Protein AF-A0A0F8YMP9-F1 (afdb_monomer)

pLDDT: mean 87.29, std 9.07, range [55.09, 97.25]

Foldseek 3Di:
DDDVVVVCVVCVVVVHRDDDDDDDQLDFDDDPVDGHDPQHLEAEEAQAQLDAA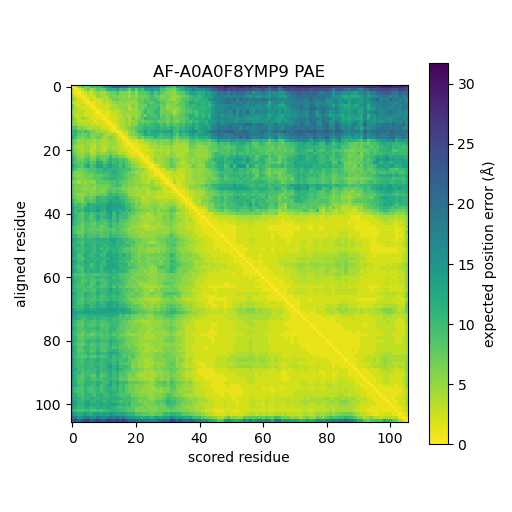VCDPVQNSPSSPSGHYDHDDVRVVVVVVVSVVVNRNYYDYHHHDDPVRDRDDD

Mean predicted aligned error: 6.9 Å

Secondary structure (DSSP, 8-state):
--HHHHHHHHHHHHS---------SSS--B-SS-B--SS-SEEEEESSTT--SS--TTTTTHHHHTSEE--SHHHHHHHHHHHHTTT--EEEEE----TTS-----

Organism: NCBI:txid412755

Structure (mmCIF, N/CA/C/O backbone):
data_AF-A0A0F8YMP9-F1
#
_entry.id   AF-A0A0F8YMP9-F1
#
loop_
_atom_site.group_PDB
_atom_site.id
_atom_site.type_symbol
_atom_site.label_atom_id
_atom_site.label_alt_id
_atom_site.label_comp_id
_atom_site.label_asym_id
_atom_site.label_entity_id
_atom_site.label_seq_id
_atom_site.pdbx_PDB_ins_code
_atom_site.Cartn_x
_atom_site.Cartn_y
_atom_site.Cartn_z
_atom_site.occupancy
_atom_site.B_iso_or_equiv
_atom_site.auth_seq_id
_atom_site.auth_comp_id
_atom_site.auth_asym_id
_atom_site.auth_atom_id
_atom_site.pdbx_PDB_model_num
ATOM 1 N N . MET A 1 1 ? 5.447 -0.600 -32.861 1.00 55.09 1 MET A N 1
ATOM 2 C CA . MET A 1 1 ? 6.793 -0.653 -32.255 1.00 55.09 1 MET A CA 1
ATOM 3 C C . MET A 1 1 ? 6.616 -0.251 -30.805 1.00 55.09 1 MET A C 1
ATOM 5 O O . MET A 1 1 ? 6.316 0.909 -30.575 1.00 55.09 1 MET A O 1
ATOM 9 N N . GLY A 1 2 ? 6.610 -1.208 -29.875 1.00 67.62 2 GLY A N 1
ATOM 10 C CA . GLY A 1 2 ? 6.247 -0.932 -28.485 1.00 67.62 2 GLY A CA 1
ATOM 11 C C . GLY A 1 2 ? 7.414 -0.508 -27.601 1.00 67.62 2 GLY A C 1
ATOM 12 O O . GLY A 1 2 ? 8.541 -0.297 -28.062 1.00 67.62 2 GLY A O 1
ATOM 13 N N . ILE A 1 3 ? 7.116 -0.395 -26.305 1.00 74.12 3 ILE A N 1
ATOM 14 C CA . ILE A 1 3 ? 7.957 0.275 -25.307 1.00 74.12 3 ILE A CA 1
ATOM 15 C C . ILE A 1 3 ? 9.365 -0.332 -25.237 1.00 74.12 3 ILE A C 1
ATOM 17 O O . ILE A 1 3 ? 10.349 0.403 -25.190 1.00 74.12 3 ILE A O 1
ATOM 21 N N . LEU A 1 4 ? 9.501 -1.661 -25.330 1.00 74.62 4 LEU A N 1
ATOM 22 C CA . LEU A 1 4 ? 10.810 -2.321 -25.279 1.00 74.62 4 LEU A CA 1
ATOM 23 C C . LEU A 1 4 ? 11.694 -1.926 -26.471 1.00 74.62 4 LEU A C 1
ATOM 25 O O . LEU A 1 4 ? 12.865 -1.608 -26.278 1.00 74.62 4 LEU A O 1
ATOM 29 N N . GLY A 1 5 ? 11.130 -1.861 -27.681 1.00 74.88 5 GLY A N 1
ATOM 30 C CA . GLY A 1 5 ? 11.879 -1.545 -28.901 1.00 74.88 5 GLY A CA 1
ATOM 31 C C . GLY A 1 5 ? 12.406 -0.108 -28.943 1.00 74.88 5 GLY A C 1
ATOM 32 O O . GLY A 1 5 ? 13.509 0.136 -29.435 1.00 74.88 5 GLY A O 1
ATOM 33 N N . GLU A 1 6 ? 11.654 0.852 -28.401 1.00 75.12 6 GLU A N 1
ATOM 34 C CA . GLU A 1 6 ? 12.127 2.235 -28.264 1.00 75.12 6 GLU A CA 1
ATOM 35 C C . GLU A 1 6 ? 13.203 2.363 -27.182 1.00 75.12 6 GLU A C 1
ATOM 37 O O . GLU A 1 6 ? 14.222 3.027 -27.391 1.00 75.12 6 GLU A O 1
ATOM 42 N N . THR A 1 7 ? 13.020 1.678 -26.048 1.00 75.31 7 THR A N 1
ATOM 43 C CA . THR A 1 7 ? 13.967 1.761 -24.928 1.00 75.31 7 THR A CA 1
ATOM 44 C C . THR A 1 7 ? 15.316 1.122 -25.284 1.00 75.31 7 THR A C 1
ATOM 46 O O . THR A 1 7 ? 16.363 1.688 -24.959 1.00 75.31 7 THR A O 1
ATOM 49 N N . SER A 1 8 ? 15.317 0.008 -26.030 1.00 78.50 8 SER A N 1
ATOM 50 C CA . SER A 1 8 ? 16.533 -0.631 -26.559 1.00 78.50 8 SER A CA 1
ATOM 51 C C . SER A 1 8 ? 17.353 0.308 -27.444 1.00 78.50 8 SER A C 1
ATOM 53 O O . SER A 1 8 ? 18.558 0.437 -27.237 1.00 78.50 8 SER A O 1
ATOM 55 N N . ARG A 1 9 ? 16.710 1.061 -28.351 1.00 79.94 9 ARG A N 1
ATOM 56 C CA . ARG A 1 9 ? 17.403 2.040 -29.214 1.00 79.94 9 ARG A CA 1
ATOM 57 C C . ARG A 1 9 ? 18.099 3.148 -28.420 1.00 79.94 9 ARG A C 1
ATOM 59 O O . ARG A 1 9 ? 19.147 3.644 -28.832 1.00 79.94 9 ARG A O 1
ATOM 66 N N . ILE A 1 10 ? 17.509 3.580 -27.305 1.00 79.75 10 ILE A N 1
ATOM 67 C CA . ILE A 1 10 ? 18.093 4.618 -26.441 1.00 79.75 10 ILE A CA 1
ATOM 68 C C . ILE A 1 10 ? 19.280 4.057 -25.645 1.00 79.75 10 ILE A C 1
ATOM 70 O O . ILE A 1 10 ? 20.309 4.722 -25.525 1.00 79.75 10 ILE A O 1
ATOM 74 N N . SER A 1 11 ? 19.149 2.835 -25.125 1.00 81.75 11 SER A N 1
ATOM 75 C CA . SER A 1 11 ? 20.202 2.117 -24.397 1.00 81.75 11 SER A CA 1
ATOM 76 C C . SER A 1 11 ? 21.432 1.852 -25.276 1.00 81.75 11 SER A C 1
ATOM 78 O O . SER A 1 11 ? 22.550 2.175 -24.873 1.00 81.75 11 SER A O 1
ATOM 80 N N . GLU A 1 12 ? 21.235 1.398 -26.517 1.00 81.06 12 GLU A N 1
ATOM 81 C CA . GLU A 1 12 ? 22.314 1.170 -2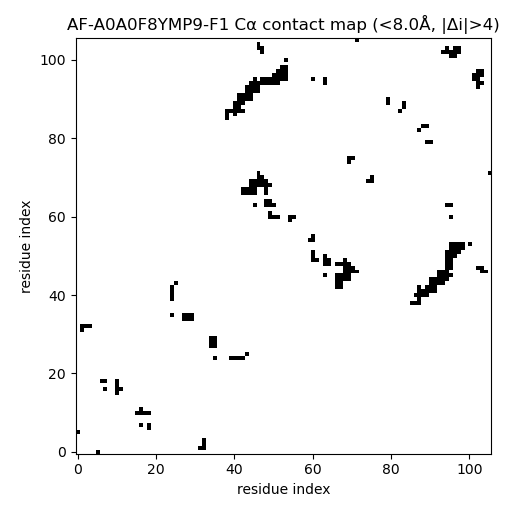7.491 1.00 81.06 12 GLU A CA 1
ATOM 82 C C . GLU A 1 12 ? 23.142 2.431 -27.762 1.00 81.06 12 GLU A C 1
ATOM 84 O O . GLU A 1 12 ? 24.370 2.372 -27.791 1.00 81.06 12 GLU A O 1
ATOM 89 N N . LYS A 1 13 ? 22.490 3.596 -27.877 1.00 81.38 13 LYS A N 1
ATOM 90 C CA . LYS A 1 13 ? 23.175 4.888 -28.058 1.00 81.38 13 LYS A CA 1
ATOM 91 C C . LYS A 1 13 ? 23.993 5.327 -26.840 1.00 81.38 13 LYS A C 1
ATOM 93 O O . LYS A 1 13 ? 24.905 6.133 -26.991 1.00 81.38 13 LYS A O 1
ATOM 98 N N . ARG A 1 14 ? 23.653 4.849 -25.639 1.00 81.50 14 ARG A N 1
ATOM 99 C CA . ARG A 1 14 ? 24.304 5.226 -24.371 1.00 81.50 14 ARG A CA 1
ATOM 100 C C . ARG A 1 14 ? 25.416 4.267 -23.938 1.00 81.50 14 ARG A C 1
ATOM 102 O O . ARG A 1 14 ? 26.150 4.595 -23.013 1.00 81.50 14 ARG A O 1
ATOM 109 N N . GLY A 1 15 ? 25.542 3.100 -24.572 1.00 81.50 15 GLY A N 1
ATOM 110 C CA . GLY A 1 15 ? 26.585 2.111 -24.276 1.00 81.50 15 GLY A CA 1
ATOM 111 C C . GLY A 1 15 ? 26.317 1.200 -23.066 1.00 81.50 15 GLY A C 1
ATOM 112 O O . GLY A 1 15 ? 26.990 0.179 -22.940 1.00 81.50 15 GLY A O 1
ATOM 113 N N . ASP A 1 16 ? 25.321 1.491 -22.216 1.00 80.25 16 ASP A N 1
ATOM 114 C CA . ASP A 1 16 ? 24.817 0.543 -21.204 1.00 80.25 16 ASP A CA 1
ATOM 115 C C . ASP A 1 16 ? 23.637 -0.237 -21.785 1.00 80.25 16 ASP A C 1
ATOM 117 O O . ASP A 1 16 ? 22.621 0.356 -22.144 1.00 80.25 16 ASP A O 1
ATOM 121 N N . LYS A 1 17 ? 23.770 -1.565 -21.861 1.00 79.44 17 LYS A N 1
ATOM 122 C CA . LYS A 1 17 ? 22.760 -2.489 -22.405 1.00 79.44 17 LYS A CA 1
ATOM 123 C C . LYS A 1 17 ? 21.662 -2.864 -21.403 1.00 79.44 17 LYS A C 1
ATOM 125 O O . LYS A 1 17 ? 20.740 -3.595 -21.759 1.00 79.44 17 LYS A O 1
ATOM 130 N N . ARG A 1 18 ? 21.764 -2.440 -20.139 1.00 82.38 18 ARG A N 1
ATOM 131 C CA . ARG A 1 18 ? 20.771 -2.759 -19.104 1.00 82.38 18 ARG A CA 1
ATOM 132 C C . ARG A 1 18 ? 19.680 -1.701 -19.071 1.00 82.38 18 ARG A C 1
ATOM 134 O O . ARG A 1 18 ? 19.954 -0.505 -19.034 1.00 82.38 18 ARG A O 1
ATOM 141 N N . ILE A 1 19 ? 18.436 -2.161 -19.012 1.00 78.56 19 ILE A N 1
ATOM 142 C CA . ILE A 1 19 ? 17.254 -1.310 -18.912 1.00 78.56 19 ILE A CA 1
ATOM 143 C C . ILE A 1 19 ? 16.406 -1.822 -17.753 1.00 78.56 19 ILE A C 1
ATOM 145 O O . ILE A 1 19 ? 16.075 -3.005 -17.695 1.00 78.56 19 ILE A O 1
ATOM 149 N N . TYR A 1 20 ? 16.065 -0.927 -16.829 1.00 79.94 20 TYR A N 1
ATOM 150 C CA . TYR A 1 20 ? 15.211 -1.234 -15.687 1.00 79.94 20 TYR A CA 1
ATOM 151 C C . TYR A 1 20 ? 13.819 -0.661 -15.926 1.00 79.94 20 TYR A C 1
ATOM 153 O O . TYR A 1 20 ? 13.667 0.539 -16.151 1.00 79.94 20 TYR A O 1
ATOM 161 N N . PHE A 1 21 ? 12.805 -1.518 -15.846 1.00 77.19 21 PHE A N 1
ATOM 162 C CA . PHE A 1 21 ? 11.406 -1.120 -15.954 1.00 77.19 21 PHE A CA 1
ATOM 163 C C . PHE A 1 21 ? 10.759 -1.131 -14.570 1.00 77.19 21 PHE A C 1
ATOM 165 O O . PHE A 1 21 ? 10.759 -2.150 -13.876 1.00 77.19 21 PHE A O 1
ATOM 172 N N . PHE A 1 22 ? 10.193 0.009 -14.177 1.00 77.38 22 PHE A N 1
ATOM 173 C CA . PHE A 1 22 ? 9.471 0.180 -12.917 1.00 77.38 22 PHE A CA 1
ATOM 174 C C . PHE A 1 22 ? 7.988 0.287 -13.217 1.00 77.38 22 PHE A C 1
ATOM 176 O O . PHE A 1 22 ? 7.432 1.375 -13.346 1.00 77.38 22 PHE A O 1
ATOM 183 N N . ALA A 1 23 ? 7.359 -0.864 -13.394 1.00 75.56 23 ALA A N 1
ATOM 184 C CA . ALA A 1 23 ? 5.969 -0.905 -13.788 1.00 75.56 23 ALA A CA 1
ATOM 185 C C . ALA A 1 23 ? 5.062 -1.115 -12.559 1.00 75.56 23 ALA A C 1
ATOM 187 O O . ALA A 1 23 ? 5.339 -1.997 -11.738 1.00 75.56 23 ALA A O 1
ATOM 188 N N . PRO A 1 24 ? 3.995 -0.311 -12.399 1.00 72.06 24 PRO A N 1
ATOM 189 C CA . PRO A 1 24 ? 3.150 -0.355 -11.212 1.00 72.06 24 PRO A CA 1
ATOM 190 C C . PRO A 1 24 ? 2.415 -1.694 -11.109 1.00 72.06 24 PRO A C 1
ATOM 192 O O . PRO A 1 24 ? 1.924 -2.233 -12.099 1.00 72.06 24 PRO A O 1
ATOM 195 N N . THR A 1 25 ? 2.315 -2.230 -9.895 1.00 69.62 25 THR A N 1
ATOM 196 C CA . THR A 1 25 ? 1.651 -3.516 -9.630 1.00 69.62 25 THR A CA 1
ATOM 197 C C . THR A 1 25 ? 0.162 -3.382 -9.316 1.00 69.62 25 THR A C 1
ATOM 199 O O . THR A 1 25 ? -0.556 -4.373 -9.367 1.00 69.62 25 THR A O 1
ATOM 202 N N . ILE A 1 26 ? -0.310 -2.170 -9.009 1.00 69.00 26 ILE A N 1
ATOM 203 C CA . ILE A 1 26 ? -1.694 -1.910 -8.580 1.00 69.00 26 ILE A CA 1
ATOM 204 C C . ILE A 1 26 ? -2.708 -1.917 -9.734 1.00 69.00 26 ILE A C 1
ATOM 206 O O . ILE A 1 2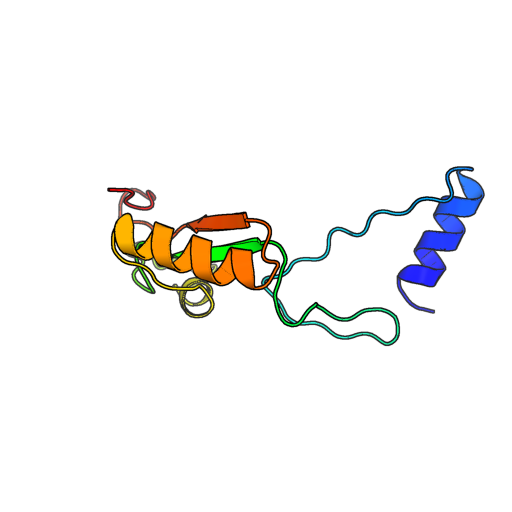6 ? -3.898 -2.110 -9.512 1.00 69.00 26 ILE A O 1
ATOM 210 N N . LYS A 1 27 ? -2.249 -1.716 -10.975 1.00 74.69 27 LYS A N 1
ATOM 211 C CA . LYS A 1 27 ? -3.084 -1.742 -12.179 1.00 74.69 27 LYS A CA 1
ATOM 212 C C . LYS A 1 27 ? -2.629 -2.894 -13.058 1.00 74.69 27 LYS A C 1
ATOM 214 O O . LYS A 1 27 ? -1.451 -2.960 -13.399 1.00 74.69 27 LYS A O 1
ATOM 219 N N . ARG A 1 28 ? -3.564 -3.764 -13.446 1.00 76.31 28 ARG A N 1
ATOM 220 C CA . ARG A 1 28 ? -3.287 -4.821 -14.418 1.00 76.31 28 ARG A CA 1
ATOM 221 C C . ARG A 1 28 ? -3.193 -4.221 -15.822 1.00 76.31 28 ARG A C 1
ATOM 223 O O . ARG A 1 28 ? -4.052 -3.436 -16.221 1.00 76.31 28 ARG A O 1
ATOM 230 N N . TYR A 1 29 ? -2.148 -4.585 -16.547 1.00 81.12 29 TYR A N 1
ATOM 231 C CA . TYR A 1 29 ? -1.944 -4.291 -17.957 1.00 81.12 29 TYR A CA 1
ATOM 232 C C . TYR A 1 29 ? -1.298 -5.498 -18.641 1.00 81.12 29 TYR A C 1
ATOM 234 O O . TYR A 1 29 ? -0.615 -6.312 -18.014 1.00 81.12 29 TYR A O 1
ATOM 242 N N . GLN A 1 30 ? -1.558 -5.598 -19.936 1.00 83.88 30 GLN A N 1
ATOM 243 C CA . GLN A 1 30 ? -1.023 -6.615 -20.823 1.00 83.88 30 GLN A CA 1
ATOM 244 C C . GLN A 1 30 ? -0.774 -5.933 -22.166 1.00 83.88 30 GLN A C 1
ATOM 246 O O . GLN A 1 30 ? -1.683 -5.321 -22.728 1.00 83.88 30 GLN A O 1
ATOM 251 N N . THR A 1 31 ? 0.468 -5.972 -22.625 1.00 82.38 31 THR A N 1
ATOM 252 C CA . THR A 1 31 ? 0.883 -5.576 -23.972 1.00 82.38 31 THR A CA 1
ATOM 253 C C . THR A 1 31 ? 1.514 -6.783 -24.653 1.00 82.38 31 THR A C 1
ATOM 255 O O . THR A 1 31 ? 1.787 -7.790 -23.997 1.00 82.38 31 THR A O 1
ATOM 258 N N . ASP A 1 32 ? 1.781 -6.678 -25.953 1.00 84.44 32 ASP A N 1
ATOM 259 C CA . ASP A 1 32 ? 2.446 -7.744 -26.711 1.00 84.44 32 ASP A CA 1
ATOM 260 C C . ASP A 1 32 ? 3.834 -8.083 -26.134 1.00 84.44 32 ASP A C 1
ATOM 262 O O . ASP A 1 32 ? 4.326 -9.201 -26.266 1.00 84.44 32 ASP A O 1
ATOM 266 N N . GLU A 1 33 ? 4.473 -7.111 -25.481 1.00 82.31 33 GLU A N 1
ATOM 267 C CA . GLU A 1 33 ? 5.822 -7.228 -24.938 1.00 82.31 33 GLU A CA 1
ATOM 268 C C . GLU A 1 33 ? 5.894 -7.476 -23.427 1.00 82.31 33 GLU A C 1
ATOM 270 O O . GLU A 1 33 ? 6.950 -7.877 -22.929 1.00 82.31 33 GLU A O 1
ATOM 275 N N . TRP A 1 34 ? 4.831 -7.186 -22.670 1.00 80.44 34 TRP A N 1
ATOM 276 C CA . TRP A 1 34 ? 4.867 -7.279 -21.212 1.00 80.44 34 TRP A CA 1
ATOM 277 C C . TRP A 1 34 ? 3.487 -7.448 -20.578 1.00 80.44 34 TRP A C 1
ATOM 279 O O . TRP A 1 34 ? 2.539 -6.730 -20.886 1.00 80.44 34 TRP A O 1
ATOM 289 N N . GLU A 1 35 ? 3.412 -8.299 -19.557 1.00 83.81 35 GLU A N 1
ATOM 290 C CA . GLU A 1 35 ? 2.253 -8.418 -18.675 1.00 83.81 35 GLU A CA 1
ATOM 291 C C . GLU A 1 35 ? 2.657 -8.437 -17.198 1.00 83.81 35 GLU A C 1
ATOM 293 O O . GLU A 1 35 ? 3.771 -8.816 -16.822 1.00 83.81 35 GLU A O 1
ATOM 298 N N . ASN A 1 36 ? 1.747 -8.007 -16.322 1.00 82.69 36 ASN A N 1
ATOM 299 C CA . ASN A 1 36 ? 1.967 -8.157 -14.888 1.00 82.69 36 ASN A CA 1
ATOM 300 C C . ASN A 1 36 ? 2.034 -9.636 -14.488 1.00 82.69 36 ASN A C 1
ATOM 302 O O . ASN A 1 36 ? 1.203 -10.442 -14.902 1.00 82.69 36 ASN A O 1
ATOM 306 N N . ARG A 1 37 ? 2.930 -9.951 -13.546 1.00 76.69 37 ARG A N 1
ATOM 307 C CA . ARG A 1 37 ? 2.888 -11.221 -12.807 1.00 76.69 37 ARG A CA 1
ATOM 308 C C . ARG A 1 37 ? 1.531 -11.407 -12.127 1.00 76.69 37 ARG A C 1
ATOM 310 O O . ARG A 1 37 ? 0.942 -10.434 -11.659 1.00 76.69 37 ARG A O 1
ATOM 317 N N . GLU A 1 38 ? 1.089 -12.658 -12.007 1.00 76.38 38 GLU A N 1
ATOM 318 C CA . GLU A 1 38 ? -0.131 -12.995 -11.261 1.00 76.38 38 GLU A CA 1
ATOM 319 C C . GLU A 1 38 ? -0.058 -12.544 -9.800 1.00 76.38 38 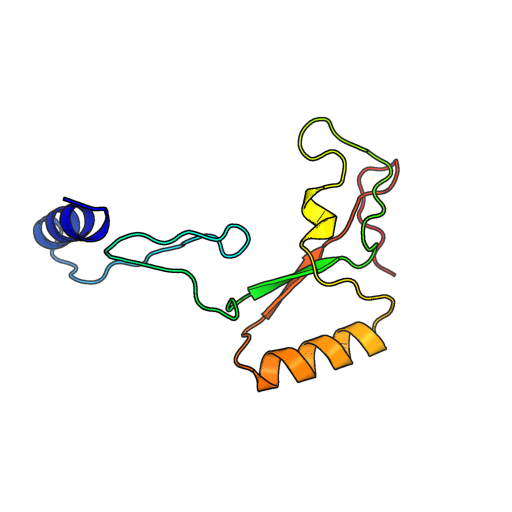GLU A C 1
ATOM 321 O O . GLU A 1 38 ? -0.994 -11.924 -9.300 1.00 76.38 38 GLU A O 1
ATOM 326 N N . LEU A 1 39 ? 1.080 -12.784 -9.138 1.00 76.56 39 LEU A N 1
ATOM 327 C CA . LEU A 1 39 ? 1.365 -12.240 -7.815 1.00 76.56 39 LEU A CA 1
ATOM 328 C C . LEU A 1 39 ? 2.419 -11.128 -7.920 1.00 76.56 39 LEU A C 1
ATOM 330 O O . LEU A 1 39 ? 3.543 -11.381 -8.375 1.00 76.56 39 LEU A O 1
ATOM 334 N N . PRO A 1 40 ? 2.105 -9.892 -7.498 1.00 81.00 40 PRO A N 1
ATOM 335 C CA . PRO A 1 40 ? 3.072 -8.813 -7.539 1.00 81.00 40 PRO A CA 1
ATOM 336 C C . PRO A 1 40 ? 4.142 -8.983 -6.455 1.00 81.00 40 PRO A C 1
ATOM 338 O O . PRO A 1 40 ? 3.901 -9.512 -5.370 1.00 81.00 40 PRO A O 1
ATOM 341 N N . PHE A 1 41 ? 5.345 -8.476 -6.737 1.00 85.56 41 PHE A N 1
ATOM 342 C CA . PHE A 1 41 ? 6.456 -8.506 -5.781 1.00 85.56 41 PHE A CA 1
ATOM 343 C C . PHE A 1 41 ? 6.163 -7.733 -4.496 1.00 85.56 41 PHE A C 1
ATOM 345 O O . PHE A 1 41 ? 6.670 -8.108 -3.446 1.00 85.56 41 PHE A O 1
ATOM 352 N N . PHE A 1 42 ? 5.377 -6.663 -4.603 1.00 89.44 42 PHE A N 1
ATOM 353 C CA . PHE A 1 42 ? 4.890 -5.877 -3.483 1.00 89.44 42 PHE A CA 1
ATOM 354 C C . PHE A 1 42 ? 3.375 -5.792 -3.584 1.00 89.44 42 PHE A C 1
ATOM 356 O O . PHE A 1 42 ? 2.854 -5.307 -4.595 1.00 89.44 42 PHE A O 1
ATOM 363 N N . VAL A 1 43 ? 2.682 -6.285 -2.559 1.00 90.50 43 VAL A N 1
ATOM 364 C CA . VAL A 1 43 ? 1.222 -6.182 -2.473 1.00 90.50 43 VAL A CA 1
ATOM 365 C C . VAL A 1 43 ? 0.822 -4.998 -1.588 1.00 90.50 43 VAL A C 1
ATOM 367 O O . VAL A 1 43 ? 1.454 -4.775 -0.553 1.00 90.50 43 VAL A O 1
ATOM 370 N N . PRO A 1 44 ? -0.218 -4.238 -1.959 1.00 92.56 44 PRO A N 1
ATOM 371 C CA . PRO A 1 44 ? -0.796 -3.232 -1.085 1.00 92.56 44 PRO A CA 1
ATOM 372 C C . PRO A 1 44 ? -1.692 -3.873 -0.024 1.00 92.56 44 PRO A C 1
ATOM 374 O O . PRO A 1 44 ? -2.482 -4.778 -0.309 1.00 92.56 44 PRO A O 1
ATOM 377 N N . VAL A 1 45 ? -1.549 -3.387 1.205 1.00 94.75 45 VAL A N 1
ATOM 378 C CA . VAL A 1 45 ? -2.233 -3.890 2.391 1.00 94.75 45 VAL A CA 1
ATOM 379 C C . VAL A 1 45 ? -2.834 -2.711 3.147 1.00 94.75 45 VAL A C 1
ATOM 381 O O . VAL A 1 45 ? -2.107 -1.803 3.544 1.00 94.75 45 VAL A O 1
ATOM 384 N N . SER A 1 46 ? -4.149 -2.729 3.347 1.00 95.75 46 SER A N 1
ATOM 385 C CA . SER A 1 46 ? -4.871 -1.730 4.130 1.00 95.75 46 SER A CA 1
ATOM 386 C C . SER A 1 46 ? -5.074 -2.213 5.563 1.00 95.75 46 SER A C 1
ATOM 388 O O . SER A 1 46 ? -5.637 -3.286 5.779 1.00 95.75 46 SER A O 1
ATOM 390 N N . VAL A 1 47 ? -4.664 -1.398 6.538 1.00 95.44 47 VAL A N 1
ATOM 391 C CA . VAL A 1 47 ? -4.918 -1.647 7.970 1.00 95.44 47 VAL A CA 1
ATOM 392 C C . VAL A 1 47 ? -6.274 -1.116 8.444 1.00 95.44 47 VAL A C 1
ATOM 394 O O . VAL A 1 47 ? -6.680 -1.372 9.573 1.00 95.44 47 VAL A O 1
ATOM 397 N N . THR A 1 48 ? -6.982 -0.369 7.593 1.00 95.00 48 THR A N 1
ATOM 398 C CA . THR A 1 48 ? -8.325 0.167 7.877 1.00 95.00 48 THR A CA 1
ATOM 399 C C . THR A 1 48 ? -9.397 -0.416 6.953 1.00 95.00 48 THR A C 1
ATOM 401 O O . THR A 1 48 ? -10.524 0.083 6.906 1.00 95.00 48 THR A O 1
ATOM 404 N N . GLY A 1 49 ? -9.054 -1.440 6.167 1.00 94.19 49 GLY A N 1
ATOM 405 C CA . GLY A 1 49 ? -9.918 -1.972 5.117 1.00 94.19 49 GLY A CA 1
ATOM 406 C C . GLY A 1 49 ? -10.272 -0.902 4.095 1.00 94.19 49 GLY A C 1
ATOM 407 O O . GLY A 1 49 ? -9.405 -0.150 3.653 1.00 94.19 49 GLY A O 1
ATOM 408 N N . SER A 1 50 ? -11.551 -0.812 3.740 1.00 94.00 50 SER A N 1
ATOM 409 C CA . SER A 1 50 ? -12.091 0.225 2.852 1.00 94.00 50 SER A CA 1
ATOM 410 C C . SER A 1 50 ? -12.475 1.525 3.572 1.00 94.00 50 SER A C 1
ATOM 412 O O . SER A 1 50 ? -12.930 2.471 2.928 1.00 94.00 50 SER A O 1
ATOM 414 N N . SER A 1 51 ? -12.291 1.609 4.894 1.00 94.75 51 SER A N 1
ATOM 415 C CA . SER A 1 51 ? -12.670 2.788 5.676 1.00 94.75 51 SER A CA 1
ATOM 416 C C . SER A 1 51 ? -11.700 3.946 5.447 1.00 94.75 51 SER A C 1
ATOM 418 O O . SER A 1 51 ? -10.497 3.800 5.668 1.00 94.75 51 SER A O 1
ATOM 420 N N . CYS A 1 52 ? -12.230 5.103 5.034 1.00 96.25 52 CYS A N 1
ATOM 421 C CA . CYS A 1 52 ? -11.505 6.364 4.876 1.00 96.25 52 CYS A CA 1
ATOM 422 C C . CYS A 1 52 ? -12.436 7.545 5.186 1.00 96.25 52 CYS A C 1
ATOM 424 O O . CYS A 1 52 ? -13.444 7.733 4.507 1.00 96.25 52 CYS A O 1
ATOM 426 N N . GLN A 1 53 ? -12.091 8.360 6.184 1.00 97.25 53 GLN A N 1
ATOM 427 C CA . GLN A 1 53 ? -12.923 9.489 6.622 1.00 97.25 53 GLN A CA 1
ATOM 428 C C . GLN A 1 53 ? -12.758 10.728 5.738 1.00 97.25 53 GLN A C 1
ATOM 430 O O . GLN A 1 53 ? -13.663 11.554 5.683 1.00 97.25 53 GLN A O 1
ATOM 435 N N . LEU A 1 54 ? -11.627 10.866 5.035 1.00 95.62 54 LEU A N 1
ATOM 436 C CA . LEU A 1 54 ? -11.399 12.031 4.175 1.00 95.62 54 LEU A CA 1
ATOM 437 C C . LEU A 1 54 ? -12.248 12.021 2.902 1.00 95.62 54 LEU A C 1
ATOM 439 O O . LEU A 1 54 ? -12.577 13.083 2.386 1.00 95.62 54 LEU A O 1
ATOM 443 N N . ASN A 1 55 ? -12.536 10.833 2.357 1.00 93.62 55 ASN A N 1
ATOM 444 C CA . ASN A 1 55 ? -13.289 10.654 1.112 1.00 93.62 55 ASN A CA 1
ATOM 445 C C . ASN A 1 55 ? -12.862 11.612 -0.030 1.00 93.62 55 ASN A C 1
ATOM 447 O O . ASN A 1 55 ? -13.698 12.175 -0.736 1.00 93.62 55 ASN A O 1
ATOM 451 N N . CYS A 1 56 ? -11.550 11.818 -0.202 1.00 94.75 56 CYS A N 1
ATOM 452 C CA . CYS A 1 56 ? -11.007 12.796 -1.146 1.00 94.75 56 CYS A CA 1
ATOM 453 C C . CYS A 1 56 ? -11.523 12.569 -2.574 1.00 94.75 56 CYS A C 1
ATOM 455 O O . CYS A 1 56 ? -11.623 11.423 -3.022 1.00 94.75 56 CYS A O 1
ATOM 457 N N . GLU A 1 57 ? -11.711 13.646 -3.343 1.00 95.94 57 GLU A N 1
ATOM 458 C CA . GLU A 1 57 ? -12.181 13.575 -4.738 1.00 95.94 57 GLU A CA 1
ATOM 459 C C . GLU A 1 57 ? -11.321 12.675 -5.639 1.00 95.94 57 GLU A C 1
ATOM 461 O O . GLU A 1 57 ? -11.837 12.080 -6.582 1.00 95.94 57 GLU A O 1
ATOM 466 N N . HIS A 1 58 ? -10.038 12.522 -5.299 1.00 92.44 58 HIS A N 1
ATOM 467 C CA . HIS A 1 58 ? -9.055 11.715 -6.018 1.00 92.44 58 HIS A CA 1
ATOM 468 C C . HIS A 1 58 ? -9.407 10.225 -6.096 1.00 92.44 58 HIS A C 1
ATOM 470 O O . HIS A 1 58 ? -9.246 9.611 -7.147 1.00 92.44 58 HIS A O 1
ATOM 476 N N . CYS A 1 59 ? -9.842 9.619 -4.988 1.00 93.00 59 CYS A N 1
ATOM 477 C CA . CYS A 1 59 ? -10.072 8.171 -4.934 1.00 93.00 59 CYS A CA 1
ATOM 478 C C . CYS A 1 59 ? -11.436 7.789 -4.365 1.00 93.00 59 CYS A C 1
ATOM 480 O O . CYS A 1 59 ? -11.926 6.704 -4.674 1.00 93.00 59 CYS A O 1
ATOM 482 N N . ARG A 1 60 ? -12.047 8.652 -3.543 1.00 94.38 60 ARG A N 1
ATOM 483 C CA . ARG A 1 60 ? -13.299 8.384 -2.821 1.00 94.38 60 ARG A CA 1
ATOM 484 C C . ARG A 1 60 ? -13.303 7.021 -2.110 1.00 94.38 60 ARG A C 1
ATOM 486 O O . ARG A 1 60 ? -14.275 6.283 -2.183 1.00 94.38 60 ARG A O 1
ATOM 493 N N . GLY A 1 61 ? -12.159 6.628 -1.544 1.00 93.12 61 GLY A N 1
ATOM 494 C CA . GLY A 1 61 ? -11.965 5.331 -0.880 1.00 93.12 61 GLY A CA 1
ATOM 495 C C . GLY A 1 61 ? -11.785 4.117 -1.804 1.00 93.12 61 GLY A C 1
ATOM 496 O O . GLY A 1 61 ? -11.264 3.104 -1.350 1.00 93.12 61 GLY A O 1
ATOM 497 N N . ARG A 1 62 ? -12.093 4.210 -3.105 1.00 93.19 62 ARG A N 1
ATOM 498 C CA . ARG A 1 62 ? -12.136 3.038 -4.007 1.00 93.19 62 ARG A CA 1
ATOM 499 C C . ARG A 1 62 ? -10.808 2.305 -4.170 1.00 93.19 62 ARG A C 1
ATOM 501 O O . ARG A 1 62 ? -10.788 1.106 -4.409 1.00 93.19 62 ARG A O 1
ATOM 508 N N . ILE A 1 63 ? -9.680 3.007 -4.041 1.00 91.75 63 ILE A N 1
ATOM 509 C CA . ILE A 1 63 ? -8.356 2.372 -4.153 1.00 91.75 63 ILE A CA 1
ATOM 510 C C . ILE A 1 63 ? -8.116 1.334 -3.047 1.00 91.75 63 ILE A C 1
ATOM 512 O O . ILE A 1 63 ? -7.375 0.379 -3.259 1.00 91.75 63 ILE A O 1
ATOM 516 N N . LEU A 1 64 ? -8.755 1.508 -1.885 1.00 94.25 64 LEU A N 1
ATOM 517 C CA . LEU A 1 64 ? -8.628 0.610 -0.741 1.00 94.25 64 LEU A CA 1
ATOM 518 C C . LEU A 1 64 ? -9.321 -0.736 -0.988 1.00 94.25 64 LEU A C 1
ATOM 520 O O . LEU A 1 64 ? -8.884 -1.746 -0.451 1.00 94.25 64 LEU A O 1
ATOM 524 N N . GLU A 1 65 ? -10.352 -0.767 -1.838 1.00 92.12 65 GLU A N 1
ATOM 525 C CA . GLU A 1 65 ? -11.110 -1.983 -2.175 1.00 92.12 65 GLU A CA 1
ATOM 526 C C . GLU A 1 65 ? -10.249 -3.033 -2.891 1.00 92.12 65 GLU A C 1
ATOM 528 O O . GLU A 1 65 ? -10.507 -4.228 -2.787 1.00 92.12 65 GLU A O 1
ATOM 533 N N . ALA A 1 66 ? -9.205 -2.595 -3.601 1.00 88.56 66 ALA A N 1
ATOM 534 C CA . ALA A 1 66 ? -8.264 -3.477 -4.287 1.00 88.56 66 ALA A CA 1
ATOM 535 C C . ALA A 1 66 ? -7.100 -3.948 -3.391 1.00 88.56 66 ALA A C 1
ATOM 537 O O . ALA A 1 66 ? -6.254 -4.722 -3.844 1.00 88.56 66 ALA A O 1
ATOM 538 N N . MET A 1 67 ? -7.009 -3.460 -2.148 1.00 92.12 67 MET A N 1
ATOM 539 C CA . MET A 1 67 ? -5.939 -3.821 -1.216 1.00 92.12 67 MET A CA 1
ATOM 540 C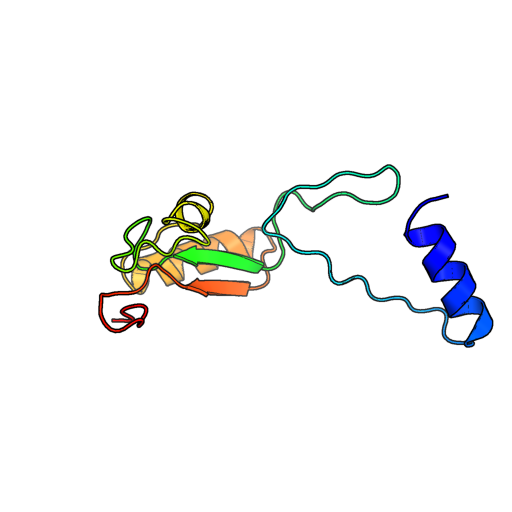 C . MET A 1 67 ? -6.329 -5.034 -0.373 1.00 92.12 67 MET A C 1
ATOM 542 O O . MET A 1 67 ? -7.497 -5.242 -0.051 1.00 92.12 67 MET A O 1
ATOM 546 N N . TYR A 1 68 ? -5.334 -5.815 0.054 1.00 93.50 68 TYR A N 1
ATOM 547 C CA . TYR A 1 68 ? -5.571 -6.824 1.083 1.00 93.50 68 TYR A CA 1
ATOM 548 C C . TYR A 1 68 ? -5.959 -6.131 2.387 1.00 93.50 68 TYR A C 1
ATOM 550 O O . TYR A 1 68 ? -5.237 -5.251 2.848 1.00 93.50 68 TYR A O 1
ATOM 558 N N . HIS A 1 69 ? -7.068 -6.543 2.992 1.00 95.00 69 HIS A N 1
ATOM 559 C CA . HIS A 1 69 ? -7.460 -6.071 4.317 1.00 95.00 69 HIS A CA 1
ATOM 560 C C . HIS A 1 69 ? -6.838 -6.935 5.412 1.00 95.00 69 HIS A C 1
ATOM 562 O O . HIS A 1 69 ? -6.791 -8.163 5.300 1.00 95.00 69 HIS A O 1
ATOM 568 N N . VAL A 1 70 ? -6.385 -6.293 6.482 1.00 94.94 70 VAL A N 1
ATOM 569 C CA . VAL A 1 70 ? -5.933 -6.958 7.703 1.00 94.94 70 VAL A CA 1
ATOM 570 C C . VAL A 1 70 ? -6.209 -6.072 8.904 1.00 94.94 70 VAL A C 1
ATOM 572 O O . VAL A 1 70 ? -5.927 -4.879 8.896 1.00 94.94 70 VAL A O 1
ATOM 575 N N . GLU A 1 71 ? -6.670 -6.708 9.977 1.00 89.62 71 GLU A N 1
ATOM 576 C CA . GLU A 1 71 ? -6.830 -6.086 11.286 1.00 89.62 71 GLU A CA 1
ATOM 577 C C . GLU A 1 71 ? -5.856 -6.726 12.274 1.00 89.62 71 GLU A C 1
ATOM 579 O O . GLU A 1 71 ? -5.901 -7.935 12.519 1.00 89.62 71 GLU A O 1
ATOM 584 N N . GLY A 1 72 ? -4.973 -5.902 12.835 1.00 90.88 72 GLY A N 1
ATOM 585 C CA . GLY A 1 72 ? -4.044 -6.291 13.890 1.00 90.88 72 GLY A CA 1
ATOM 586 C C . GLY A 1 72 ? -2.726 -6.934 13.416 1.00 90.88 72 GLY A C 1
ATOM 587 O O . GLY A 1 72 ? -2.630 -7.495 12.317 1.00 90.88 72 GLY A O 1
ATOM 588 N N . PRO A 1 73 ? -1.685 -6.870 14.265 1.00 92.25 73 PRO A N 1
ATOM 589 C CA . PRO A 1 73 ? -0.326 -7.289 13.916 1.00 92.25 73 PRO A CA 1
ATOM 590 C C . PRO A 1 73 ? -0.195 -8.796 13.641 1.00 92.25 73 PRO A C 1
ATOM 592 O O . PRO A 1 73 ? 0.544 -9.190 12.738 1.00 92.25 73 PRO A O 1
ATOM 595 N N . ASP A 1 74 ? -0.940 -9.649 14.349 1.00 95.25 74 ASP A N 1
ATOM 596 C CA . ASP A 1 74 ? -0.865 -11.107 14.166 1.00 95.25 74 ASP A CA 1
ATOM 597 C C . ASP A 1 74 ? -1.375 -11.545 12.788 1.00 95.25 74 ASP A C 1
ATOM 599 O O . ASP A 1 74 ? -0.760 -12.375 12.108 1.00 95.25 74 ASP A O 1
ATOM 603 N N . ASN A 1 75 ? -2.478 -10.943 12.337 1.00 95.19 75 ASN A N 1
ATOM 604 C CA . ASN A 1 75 ? -3.035 -11.197 11.013 1.00 95.19 75 ASN A CA 1
ATOM 605 C C . ASN A 1 75 ? -2.122 -10.656 9.911 1.00 95.19 75 ASN A C 1
ATOM 607 O O . ASN A 1 75 ? -1.958 -11.316 8.883 1.00 95.19 75 ASN A O 1
ATOM 611 N N . LEU A 1 76 ? -1.469 -9.513 10.142 1.00 94.62 76 LEU A N 1
ATOM 612 C CA . LEU A 1 76 ? -0.476 -8.957 9.222 1.00 94.62 76 LEU A CA 1
ATOM 613 C C . LEU A 1 76 ? 0.713 -9.905 9.061 1.00 94.62 76 LEU A C 1
ATOM 615 O O . LEU A 1 76 ? 1.133 -10.196 7.940 1.00 94.62 76 LEU A O 1
ATOM 619 N N . LEU A 1 77 ? 1.215 -10.444 10.172 1.00 95.75 77 LEU A N 1
ATOM 620 C CA . LEU A 1 77 ? 2.321 -11.393 10.168 1.00 95.75 77 LEU A CA 1
ATOM 621 C C . LEU A 1 77 ? 1.939 -12.704 9.469 1.00 95.75 77 LEU A C 1
ATOM 623 O O . LEU A 1 77 ? 2.715 -13.234 8.669 1.00 95.75 77 LEU A O 1
ATOM 627 N N . LYS A 1 78 ? 0.731 -13.217 9.728 1.00 97.25 78 LYS A N 1
ATOM 628 C CA . LYS A 1 78 ? 0.191 -14.405 9.053 1.00 97.25 78 LYS A CA 1
ATOM 629 C C . 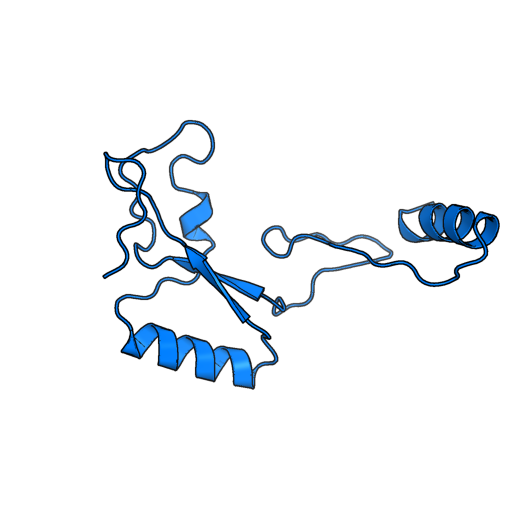LYS A 1 78 ? 0.064 -14.184 7.544 1.00 97.25 78 LYS A C 1
ATOM 631 O O . LYS A 1 78 ? 0.514 -15.027 6.767 1.00 97.25 78 LYS A O 1
ATOM 636 N N . LEU A 1 79 ? -0.500 -13.049 7.127 1.00 95.81 79 LEU A N 1
ATOM 637 C CA . LEU A 1 79 ? -0.620 -12.667 5.720 1.00 95.81 79 LEU A CA 1
ATOM 638 C C . LEU A 1 79 ? 0.762 -12.576 5.058 1.00 95.81 79 LEU A C 1
ATOM 640 O O . LEU A 1 79 ? 0.978 -13.181 4.009 1.00 95.81 79 LEU A O 1
ATOM 644 N N . GLY A 1 80 ? 1.713 -11.894 5.700 1.00 95.62 80 GLY A N 1
ATOM 645 C CA . GLY A 1 80 ? 3.082 -11.751 5.208 1.00 95.62 80 GLY A CA 1
ATOM 646 C C . GLY A 1 80 ? 3.790 -13.091 5.012 1.00 95.62 80 GLY A C 1
ATOM 647 O O . GLY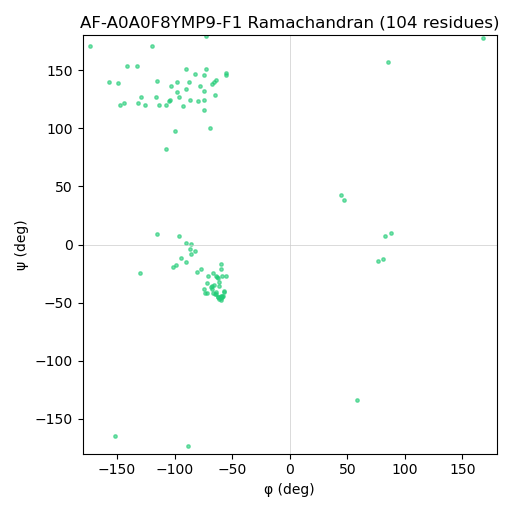 A 1 80 ? 4.370 -13.324 3.953 1.00 95.62 80 GLY A O 1
ATOM 648 N N . ARG A 1 81 ? 3.686 -14.014 5.979 1.00 97.00 81 ARG A N 1
ATOM 649 C CA . ARG A 1 81 ? 4.240 -15.377 5.857 1.00 97.00 81 ARG A CA 1
ATOM 650 C C . ARG A 1 81 ? 3.634 -16.134 4.675 1.00 97.00 81 ARG A C 1
ATOM 652 O O . ARG A 1 81 ? 4.370 -16.712 3.878 1.00 97.00 81 ARG A O 1
ATOM 659 N N . ASN A 1 82 ? 2.311 -16.078 4.525 1.00 96.19 82 ASN A N 1
ATOM 660 C CA . ASN A 1 82 ? 1.604 -16.755 3.437 1.00 96.19 82 ASN A CA 1
ATOM 661 C C . ASN A 1 82 ? 1.982 -16.203 2.057 1.00 96.19 82 ASN A C 1
ATOM 663 O O . ASN A 1 82 ? 2.128 -16.966 1.106 1.00 96.19 82 ASN A O 1
ATOM 667 N N . LEU A 1 83 ? 2.125 -14.885 1.930 1.00 94.69 83 LEU A N 1
ATOM 668 C CA . LEU A 1 83 ? 2.498 -14.240 0.672 1.00 94.69 83 LEU A CA 1
ATOM 669 C C . LEU A 1 83 ? 3.978 -14.437 0.338 1.00 94.69 83 LEU A C 1
ATOM 671 O O . LEU A 1 83 ? 4.313 -14.665 -0.824 1.00 94.69 83 LEU A O 1
ATOM 675 N N . SER A 1 84 ? 4.850 -14.401 1.345 1.00 95.38 84 SER A N 1
ATOM 676 C CA . SER A 1 84 ? 6.277 -14.695 1.196 1.00 95.38 84 SER A CA 1
ATOM 677 C C . SER A 1 84 ? 6.499 -16.113 0.661 1.00 95.38 84 SER A C 1
ATOM 679 O O . SER A 1 84 ? 7.214 -16.297 -0.322 1.00 95.38 84 SER A O 1
ATOM 681 N N . ALA A 1 85 ? 5.771 -17.103 1.195 1.00 96.00 85 ALA A N 1
ATOM 682 C CA . ALA A 1 85 ? 5.795 -18.479 0.690 1.00 96.00 85 ALA A CA 1
ATOM 683 C C . ALA A 1 85 ? 5.350 -18.609 -0.784 1.00 96.00 85 ALA A C 1
ATOM 685 O O . ALA A 1 85 ? 5.698 -19.581 -1.447 1.00 96.00 85 ALA A O 1
ATOM 686 N N . LYS A 1 86 ? 4.611 -17.625 -1.315 1.00 92.00 86 LYS A N 1
ATOM 687 C CA . LYS A 1 86 ? 4.180 -17.547 -2.722 1.00 92.00 86 LYS A CA 1
ATOM 688 C C . LYS A 1 86 ? 5.104 -16.685 -3.597 1.00 92.00 86 LYS A C 1
ATOM 690 O O . LYS A 1 86 ? 4.775 -16.409 -4.747 1.00 92.00 86 LYS A O 1
ATOM 695 N N . GLY A 1 87 ? 6.247 -16.238 -3.073 1.00 91.19 87 GLY A N 1
ATOM 696 C CA . GLY A 1 87 ? 7.234 -15.440 -3.808 1.00 91.19 87 GLY A CA 1
ATOM 697 C C . GLY A 1 87 ? 7.004 -13.924 -3.771 1.00 91.19 87 GLY A C 1
ATOM 698 O O . GLY A 1 87 ? 7.676 -13.188 -4.499 1.00 91.19 87 GLY A O 1
ATOM 699 N N . CYS A 1 88 ? 6.085 -13.431 -2.933 1.00 91.88 88 CYS A N 1
ATOM 700 C CA . CYS A 1 88 ? 5.986 -11.999 -2.652 1.00 91.88 88 CYS A CA 1
ATOM 701 C C . CYS A 1 88 ? 7.233 -11.533 -1.881 1.00 91.88 88 CYS A C 1
ATOM 703 O O . CYS A 1 88 ? 7.701 -12.219 -0.976 1.00 91.88 88 CYS A O 1
ATOM 705 N N . ARG A 1 89 ? 7.780 -10.366 -2.234 1.00 91.75 89 ARG A N 1
ATOM 706 C CA . ARG A 1 89 ? 9.019 -9.827 -1.645 1.00 91.75 89 ARG A CA 1
ATOM 707 C C . ARG A 1 89 ? 8.774 -8.785 -0.559 1.00 91.75 89 ARG A C 1
ATOM 709 O O . ARG A 1 89 ? 9.685 -8.514 0.216 1.00 91.75 89 ARG A O 1
ATOM 716 N N . GLY A 1 90 ? 7.580 -8.205 -0.493 1.00 91.94 90 GLY A N 1
ATOM 717 C CA . GLY A 1 90 ? 7.250 -7.225 0.533 1.00 91.94 90 GLY A CA 1
ATOM 718 C C . GLY A 1 90 ? 5.790 -6.791 0.525 1.00 91.94 90 GLY A C 1
ATOM 719 O O . GLY A 1 90 ? 5.025 -7.106 -0.386 1.00 91.94 90 GLY A O 1
ATOM 720 N N . LEU A 1 91 ? 5.416 -6.047 1.561 1.00 93.12 91 LEU A N 1
ATOM 721 C CA . LEU A 1 91 ? 4.085 -5.471 1.732 1.00 93.12 91 LEU A CA 1
ATOM 722 C C . LEU A 1 91 ? 4.193 -3.945 1.695 1.00 93.12 91 LEU A C 1
ATOM 724 O O . LEU A 1 91 ? 5.130 -3.376 2.253 1.00 93.12 91 LEU A O 1
ATOM 728 N N . LEU A 1 92 ? 3.225 -3.287 1.064 1.00 92.81 92 LEU A N 1
ATOM 729 C CA . LEU A 1 92 ? 3.024 -1.843 1.153 1.00 92.81 92 LEU A CA 1
ATOM 730 C C . LEU A 1 92 ? 1.904 -1.604 2.162 1.00 92.81 92 LEU A C 1
ATOM 732 O O . LEU A 1 92 ? 0.730 -1.754 1.825 1.00 92.81 92 LEU A O 1
ATOM 736 N N . ILE A 1 93 ? 2.276 -1.290 3.401 1.00 93.12 93 ILE A N 1
ATOM 737 C CA . ILE A 1 93 ? 1.311 -1.051 4.477 1.00 93.12 93 ILE A CA 1
ATOM 738 C C . ILE A 1 93 ? 0.756 0.365 4.346 1.00 93.12 93 ILE A C 1
ATOM 740 O O . ILE A 1 93 ? 1.504 1.339 4.297 1.00 93.12 93 ILE A O 1
ATOM 744 N N . SER A 1 94 ? -0.564 0.460 4.253 1.00 93.19 94 SER A N 1
ATOM 745 C CA . SER A 1 94 ? -1.309 1.696 4.046 1.00 93.19 94 SER A CA 1
ATOM 746 C C . SER A 1 94 ? -2.704 1.577 4.671 1.00 93.19 94 SER A C 1
ATOM 748 O O . SER A 1 94 ? -2.960 0.694 5.487 1.00 93.19 94 SER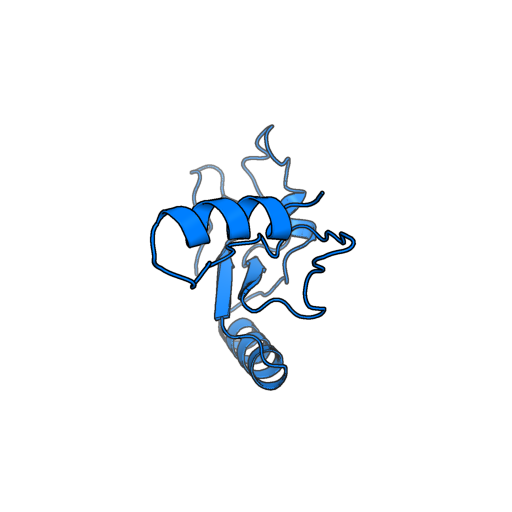 A O 1
ATOM 750 N N . GLY A 1 95 ? -3.611 2.475 4.306 1.00 95.00 95 GLY A N 1
ATOM 751 C CA . GLY A 1 95 ? -5.000 2.476 4.735 1.00 95.00 95 GLY A CA 1
ATOM 752 C C . GLY A 1 95 ? -5.683 3.789 4.385 1.00 95.00 95 GLY A C 1
ATOM 753 O O . GLY A 1 95 ? -5.074 4.705 3.830 1.00 95.00 95 GLY A O 1
ATOM 754 N N . GLY A 1 96 ? -6.967 3.878 4.692 1.00 96.06 96 GLY A N 1
ATOM 755 C CA . GLY A 1 96 ? -7.693 5.134 4.653 1.00 96.06 96 GLY A CA 1
ATOM 756 C C . GLY A 1 96 ? -7.343 6.031 5.835 1.00 96.06 96 GLY A C 1
ATOM 757 O O . GLY A 1 96 ? -7.083 5.576 6.949 1.00 96.06 96 GLY A O 1
ATOM 758 N N . SER A 1 97 ? -7.344 7.334 5.572 1.00 96.69 97 SER A N 1
ATOM 759 C CA . SER A 1 97 ? -7.032 8.348 6.572 1.00 96.69 97 SER A CA 1
ATOM 760 C C . SER A 1 97 ? -8.241 8.674 7.446 1.00 96.69 97 SER A C 1
ATOM 762 O O . SER A 1 97 ? -9.386 8.688 6.981 1.00 96.69 97 SER A O 1
ATOM 764 N N . ASN A 1 98 ? -7.976 8.998 8.708 1.00 95.75 98 ASN A N 1
ATOM 765 C CA . ASN A 1 98 ? -8.926 9.664 9.592 1.00 95.75 98 ASN A CA 1
ATOM 766 C C . ASN A 1 98 ? -9.106 11.149 9.202 1.00 95.75 98 ASN A C 1
ATOM 768 O O . ASN A 1 98 ? -8.464 11.648 8.275 1.00 95.75 98 ASN A O 1
ATOM 772 N N . SER A 1 99 ? -9.966 11.870 9.923 1.00 95.50 99 SER A N 1
ATOM 773 C CA . SER A 1 99 ? -10.237 13.301 9.711 1.00 95.50 99 SER A CA 1
ATOM 774 C C . SER A 1 99 ? -9.015 14.220 9.867 1.00 95.50 99 SER A C 1
ATOM 776 O O . SER A 1 99 ? -9.047 15.348 9.385 1.00 95.50 99 SER A O 1
ATOM 778 N N . LEU A 1 100 ? -7.930 13.744 10.488 1.00 95.50 100 LEU A N 1
ATOM 779 C CA . LEU A 1 100 ? -6.655 14.463 10.612 1.00 95.50 100 LEU A CA 1
ATOM 780 C C . LEU A 1 100 ? -5.695 14.185 9.446 1.00 95.50 100 LEU A C 1
ATOM 782 O O . LEU A 1 100 ? -4.569 14.673 9.441 1.00 95.50 100 LEU A O 1
ATOM 786 N N . GLY A 1 101 ? -6.107 13.380 8.467 1.00 94.44 101 GLY A N 1
ATOM 787 C CA . GLY A 1 101 ? -5.268 13.012 7.333 1.00 94.44 101 GLY A CA 1
ATOM 788 C C . GLY A 1 101 ? -4.303 11.859 7.596 1.00 94.44 101 GLY A C 1
ATOM 789 O O . GLY A 1 101 ? -3.509 11.518 6.722 1.00 94.44 101 GLY A O 1
ATOM 790 N N . VAL A 1 102 ? -4.401 11.207 8.753 1.00 94.50 102 VAL A N 1
ATOM 791 C CA . VAL A 1 102 ? -3.465 10.168 9.193 1.00 94.50 102 VAL A CA 1
ATOM 792 C C . VAL A 1 102 ? -4.083 8.787 9.006 1.00 94.50 102 VAL A C 1
ATOM 794 O O . VAL A 1 102 ? -5.242 8.577 9.358 1.00 94.50 102 VAL A O 1
ATOM 797 N N . VAL A 1 103 ? -3.310 7.830 8.489 1.00 94.25 103 VAL A N 1
ATOM 798 C CA . VAL A 1 103 ? -3.684 6.409 8.557 1.00 94.25 103 VAL A CA 1
ATOM 799 C C . VAL A 1 103 ? -3.455 5.946 9.996 1.00 94.25 103 VAL A C 1
ATOM 801 O O . VAL A 1 103 ? -2.310 5.988 10.448 1.00 94.25 103 VAL A O 1
ATOM 804 N N . PRO A 1 104 ? -4.498 5.546 10.742 1.00 90.44 104 PRO A N 1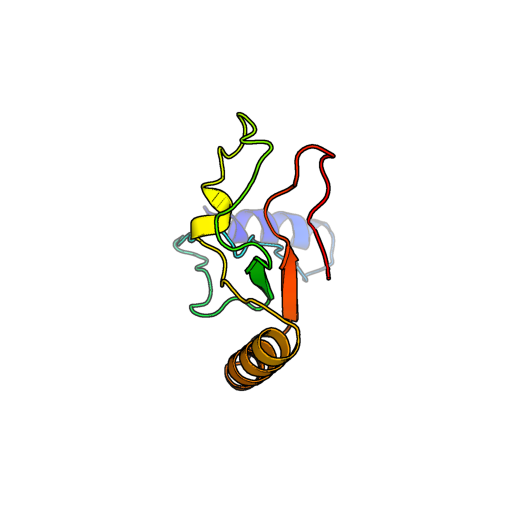
ATOM 805 C CA . PRO A 1 104 ? -4.340 5.123 12.125 1.00 90.44 104 PRO A CA 1
ATOM 806 C C . PRO A 1 104 ? -3.586 3.791 12.169 1.00 90.44 104 PRO A C 1
ATOM 808 O O . PRO A 1 104 ? -4.151 2.729 11.915 1.00 90.44 104 PRO A O 1
ATOM 811 N N . LEU A 1 105 ? -2.291 3.865 12.467 1.00 82.69 105 LEU A N 1
ATOM 812 C CA . LEU A 1 105 ? -1.475 2.711 12.818 1.00 82.69 105 LEU A CA 1
ATOM 813 C C . LEU A 1 105 ? -1.627 2.501 14.329 1.00 82.69 105 LEU A C 1
ATOM 815 O O . LEU A 1 105 ? -1.437 3.451 15.090 1.00 82.69 105 LEU A O 1
ATOM 819 N N . LEU A 1 106 ? -2.041 1.299 14.734 1.00 59.81 106 LEU A N 1
ATOM 820 C CA . LEU A 1 106 ? -2.089 0.887 16.141 1.00 59.81 106 LEU A CA 1
ATOM 821 C C . LEU A 1 106 ? -0.675 0.681 16.688 1.00 59.81 106 LEU A C 1
ATOM 823 O O . LEU A 1 106 ? 0.128 0.034 15.974 1.00 59.81 106 LEU A O 1
#

Sequence (106 aa):
MGILGETSRISEKRGDKRIYFFAPTIKRYQTDEWENRELPFFVPVSVTGSSCQLNCEHCRGRILEAMYHVEGPDNLLKLGRNLSAKGCRGLLISGGSNSLGVVPLL

Solvent-accessible surface area (backbone atoms only — not comparable to full-atom values): 6551 Å² total; per-residue (Å²): 135,56,72,67,64,57,51,49,59,56,28,64,77,68,72,48,86,78,82,88,84,88,74,74,70,91,58,90,56,73,55,100,87,49,64,68,64,95,72,45,51,55,42,54,31,14,59,46,32,58,48,41,67,62,53,46,92,90,54,58,39,56,70,37,68,79,31,47,65,40,69,61,70,68,49,46,52,52,50,50,53,58,40,40,77,72,67,31,76,49,75,44,81,49,48,31,25,39,87,86,70,44,57,81,77,132

Radius of gyration: 18.1 Å; Cα contacts (8 Å, |Δi|>4): 143; chains: 1; bounding box: 40×33×48 Å

InterPro domains:
  IPR058240 Radical SAM superfamily [SSF102114] (36-97)

Nearest PDB structures (foldseek):
  2px0-assembly3_C  TM=3.642E-01  e=7.198E+00  Bacillus subtilis
  8r9r-assembly1_A-2  TM=3.091E-01  e=6.733E+00  Shewanella putrefaciens CN-32
  2k2e-assembly1_A  TM=2.763E-01  e=7.198E+00  Bordetella pertussis Tohama I